Protein AF-A0AAW6RLG6-F1 (afdb_monomer)

Sequence (98 aa):
MRENRCLCQPVTCHPYASSSVGGQFVFEISYRGRAVQIWPSPQVFDDEFRQQVRAWQDAPDSPGRQAYLAWKARKVAQILGLPEEKLLRAVMLPSQQA

Solvent-accessible surface area (backbone atoms only — not comparable to full-atom values): 6146 Å² total; per-residue (Å²): 137,81,85,84,71,81,72,72,79,82,83,63,82,50,98,83,47,41,77,47,102,86,48,63,62,61,48,77,52,74,58,96,70,36,37,36,41,36,26,57,22,56,89,68,58,30,70,66,53,50,52,51,45,73,65,37,72,86,48,67,93,43,74,68,34,54,53,46,51,57,51,48,54,54,52,50,55,52,58,75,72,50,59,64,81,60,50,42,43,76,46,76,48,80,60,75,82,128

Radius of gyration: 17.36 Å; Cα contacts (8 Å, |Δi|>4): 96; chains: 1; bounding box: 43×39×44 Å

Nearest PDB structures (foldseek):
  1i3p-assembly1_A  TM=3.500E-01  e=2.011E+00  Autographa californica nucleopolyhedrovirus

Secondary structure (DSSP, 8-state):
-----S--------TTSPEETTEE--EEEEETTEEEEEEE-TTTS-HHHHHHHHHHTTPPSSHHHHHHHHHHHHHHHHHHHS-HHHHEEEEEEPP---

Foldseek 3Di:
DDDPPPDPPPPVDDPPFDQAPPGGDWDWDDDPQKIKIKHFDCVLCPPVVRVLCNVAVPDPDDPSNVVSVVVVVVSVVVQVPDDPVNTMDMDIDPRDDD

pLDDT: mean 79.48, std 18.04, range [35.47, 97.06]

Structure (mmCIF, N/CA/C/O backbone):
data_AF-A0AAW6RLG6-F1
#
_entry.id   AF-A0AAW6RLG6-F1
#
loop_
_atom_site.group_PDB
_atom_site.id
_atom_site.type_symbol
_atom_site.label_atom_id
_atom_site.label_alt_id
_atom_site.label_comp_id
_atom_site.label_asym_id
_atom_site.label_entity_id
_atom_site.label_seq_id
_atom_site.pdbx_PDB_ins_code
_atom_site.Cartn_x
_atom_site.Cartn_y
_atom_site.Cartn_z
_atom_site.occupancy
_atom_site.B_iso_or_equiv
_atom_site.auth_seq_id
_atom_site.auth_comp_id
_atom_site.auth_asym_id
_atom_site.auth_atom_id
_atom_site.pdbx_PDB_model_num
ATOM 1 N N . MET A 1 1 ? -30.124 25.653 -0.588 1.00 35.47 1 MET A N 1
ATOM 2 C CA . MET A 1 1 ? -28.691 25.334 -0.417 1.00 35.47 1 MET A CA 1
ATOM 3 C C . MET A 1 1 ? -28.592 23.925 0.150 1.00 35.47 1 MET A C 1
ATOM 5 O O . MET A 1 1 ? -28.959 23.734 1.298 1.00 35.47 1 MET A O 1
ATOM 9 N N . ARG A 1 2 ? -28.233 22.925 -0.667 1.00 35.94 2 ARG A N 1
ATOM 10 C CA . ARG A 1 2 ? -27.974 21.548 -0.208 1.00 35.94 2 ARG A CA 1
ATOM 11 C C . ARG A 1 2 ? -26.467 21.390 -0.030 1.00 35.94 2 ARG A C 1
ATOM 13 O O . ARG A 1 2 ? -25.701 21.840 -0.875 1.00 35.94 2 ARG A O 1
ATOM 20 N N . GLU A 1 3 ? -26.084 20.829 1.105 1.00 40.75 3 GLU A N 1
ATOM 21 C CA . GLU A 1 3 ? -24.722 20.758 1.618 1.00 40.75 3 GLU A CA 1
ATOM 22 C C . GLU A 1 3 ? -23.807 19.917 0.717 1.00 40.75 3 GLU A C 1
ATOM 24 O O . GLU A 1 3 ? -23.788 18.691 0.782 1.00 40.75 3 GLU A O 1
ATOM 29 N N . ASN A 1 4 ? -22.996 20.601 -0.091 1.00 36.81 4 ASN A N 1
ATOM 30 C CA . ASN A 1 4 ? -21.765 20.065 -0.667 1.00 36.81 4 ASN A CA 1
ATOM 31 C C . ASN A 1 4 ? -20.732 19.824 0.453 1.00 36.81 4 ASN A C 1
ATOM 33 O O . ASN A 1 4 ? -19.776 20.580 0.588 1.00 36.81 4 ASN A O 1
ATOM 37 N N . ARG A 1 5 ? -20.920 18.788 1.282 1.00 44.66 5 ARG A N 1
ATOM 38 C CA . ARG A 1 5 ? -19.861 18.263 2.174 1.00 44.66 5 ARG A CA 1
ATOM 39 C C . ARG A 1 5 ? -19.214 16.993 1.624 1.00 44.66 5 ARG A C 1
ATOM 41 O O . ARG A 1 5 ? -18.643 16.200 2.367 1.00 44.66 5 ARG A O 1
ATOM 48 N N . CYS A 1 6 ? -19.298 16.776 0.319 1.00 41.81 6 CYS A N 1
ATOM 49 C CA . CYS A 1 6 ? -18.456 15.785 -0.322 1.00 41.81 6 CYS A CA 1
ATOM 50 C C . CYS A 1 6 ? -17.068 16.408 -0.482 1.00 41.81 6 CYS A C 1
ATOM 52 O O . CYS A 1 6 ? -16.895 17.328 -1.274 1.00 41.81 6 CYS A O 1
ATOM 54 N N . LEU A 1 7 ? -16.108 15.864 0.270 1.00 41.81 7 LEU A N 1
ATOM 55 C CA . LEU A 1 7 ? -14.670 16.111 0.155 1.00 41.81 7 LEU A CA 1
ATOM 56 C C . LEU A 1 7 ? -14.191 17.431 0.788 1.00 41.81 7 LEU A C 1
ATOM 58 O O . LEU A 1 7 ? -13.577 18.268 0.130 1.00 41.81 7 LEU A O 1
ATOM 62 N N . CYS A 1 8 ? -14.369 17.581 2.107 1.00 41.09 8 CYS A N 1
ATOM 63 C CA . CYS A 1 8 ? -13.346 18.305 2.867 1.00 41.09 8 CYS A CA 1
ATOM 64 C C . CYS A 1 8 ? -12.007 17.624 2.550 1.00 41.09 8 CYS A C 1
ATOM 66 O O . CYS A 1 8 ? -11.906 16.406 2.708 1.00 41.09 8 CYS A O 1
ATOM 68 N N . GLN A 1 9 ? -11.017 18.375 2.060 1.00 42.81 9 GLN A N 1
ATOM 69 C CA . GLN A 1 9 ? -9.656 17.864 1.889 1.00 42.81 9 GLN A CA 1
ATOM 70 C C . GLN A 1 9 ? -9.251 17.159 3.192 1.00 42.81 9 GLN A C 1
ATOM 72 O O . GLN A 1 9 ? -9.250 17.816 4.238 1.00 42.81 9 GLN A O 1
ATOM 77 N N . PRO A 1 10 ? -8.962 15.845 3.184 1.00 46.06 10 PRO A N 1
ATOM 78 C CA . PRO A 1 10 ? -8.583 15.161 4.401 1.00 46.06 10 PRO A CA 1
ATOM 79 C C . PRO A 1 10 ? -7.158 15.593 4.725 1.00 46.06 10 PRO A C 1
ATOM 81 O O . PRO A 1 10 ? -6.189 14.983 4.286 1.00 46.06 10 PRO A O 1
ATOM 84 N N . VAL A 1 11 ? -7.011 16.655 5.515 1.00 50.84 11 VAL A N 1
ATOM 85 C CA . VAL A 1 11 ? -5.764 16.914 6.242 1.00 50.84 11 VAL A CA 1
ATOM 86 C C . VAL A 1 11 ? -5.777 16.049 7.506 1.00 50.84 11 VAL A C 1
ATOM 88 O O . VAL A 1 11 ? -5.570 16.517 8.619 1.00 50.84 11 VAL A O 1
ATOM 91 N N . THR A 1 12 ? -6.090 14.761 7.356 1.00 56.53 12 THR A N 1
ATOM 92 C CA . THR A 1 12 ? -5.975 13.774 8.429 1.00 56.53 12 THR A CA 1
ATOM 93 C C . THR A 1 12 ? -4.542 13.273 8.420 1.00 56.53 12 THR A C 1
ATOM 95 O O . THR A 1 12 ? -4.253 12.166 7.965 1.00 56.53 12 THR A O 1
ATOM 98 N N . CYS A 1 13 ? -3.627 14.132 8.869 1.00 58.12 13 CYS A N 1
ATOM 99 C CA . CYS A 1 13 ? -2.275 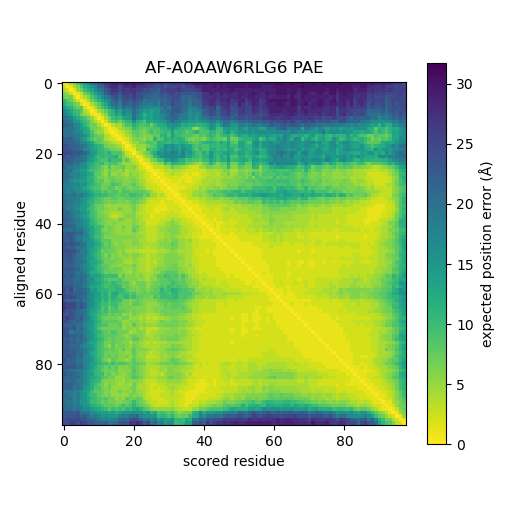13.700 9.173 1.00 58.12 13 CYS A CA 1
ATOM 100 C C . CYS A 1 13 ? -2.315 12.912 10.487 1.00 58.12 13 CYS A C 1
ATOM 102 O O . CYS A 1 13 ? -2.571 13.489 11.542 1.00 58.12 13 CYS A O 1
ATOM 104 N N . HIS A 1 14 ? -2.078 11.603 10.438 1.00 61.94 14 HIS A N 1
ATOM 105 C CA . HIS A 1 14 ? -1.973 10.768 11.632 1.00 61.94 14 HIS A CA 1
ATOM 106 C C . HIS A 1 14 ? -0.493 10.458 11.919 1.00 61.94 14 HIS A C 1
ATOM 108 O O . HIS A 1 14 ? 0.209 9.992 11.017 1.00 61.94 14 HIS A O 1
ATOM 114 N N . PRO A 1 15 ? 0.014 10.658 13.153 1.00 65.38 15 PRO A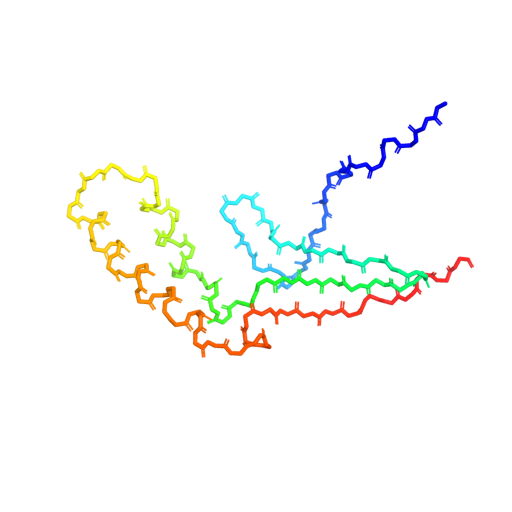 N 1
ATOM 115 C CA . PRO A 1 15 ? 1.445 10.540 13.464 1.00 65.38 15 PRO A CA 1
ATOM 116 C C . PRO A 1 15 ? 2.023 9.139 13.212 1.00 65.38 15 PRO A C 1
ATOM 118 O O . PRO A 1 15 ? 3.224 8.998 13.006 1.00 65.38 15 PRO A O 1
ATOM 121 N N . TYR A 1 16 ? 1.172 8.109 13.190 1.00 66.44 16 TYR A N 1
ATOM 122 C CA . TYR A 1 16 ? 1.571 6.718 12.951 1.00 66.44 16 TYR A CA 1
ATOM 123 C C . TYR A 1 16 ? 1.118 6.161 11.595 1.00 66.44 16 TYR A C 1
ATOM 125 O O . TYR A 1 16 ? 1.310 4.972 11.326 1.00 66.44 16 TYR A O 1
ATOM 133 N N . ALA A 1 17 ? 0.473 6.975 10.751 1.00 63.34 17 ALA A N 1
ATOM 134 C CA . ALA A 1 17 ? 0.149 6.546 9.398 1.00 63.34 17 ALA A CA 1
ATOM 135 C C . ALA A 1 17 ? 1.406 6.591 8.527 1.00 63.34 17 ALA A C 1
ATOM 137 O O . ALA A 1 17 ? 2.157 7.567 8.527 1.00 63.34 17 ALA A O 1
ATOM 138 N N . SER A 1 18 ? 1.636 5.516 7.775 1.00 62.97 18 SER A N 1
ATOM 139 C CA . SER A 1 18 ? 2.758 5.466 6.842 1.00 62.97 18 SER A CA 1
ATOM 140 C C . SER A 1 18 ? 2.601 6.544 5.775 1.00 62.97 18 SER A C 1
ATOM 142 O O . SER A 1 18 ? 1.519 6.713 5.207 1.00 62.97 18 SER A O 1
ATOM 144 N N . SER A 1 19 ? 3.693 7.241 5.469 1.00 64.31 19 SER A N 1
ATOM 145 C CA . SER A 1 19 ? 3.781 8.094 4.287 1.00 64.31 19 SER A CA 1
ATOM 146 C C . SER A 1 19 ? 3.470 7.256 3.042 1.00 64.31 19 SER A C 1
ATOM 148 O O . SER A 1 19 ? 3.930 6.132 2.916 1.00 64.31 19 SER A O 1
ATOM 150 N N . SER A 1 20 ? 2.691 7.780 2.114 1.00 60.22 20 SER A N 1
ATOM 151 C CA . SER A 1 20 ? 2.355 7.204 0.809 1.00 60.22 20 SER A CA 1
ATOM 152 C C . SER A 1 20 ? 2.962 8.072 -0.298 1.00 60.22 20 SER A C 1
ATOM 154 O O . SER A 1 20 ? 3.489 9.150 -0.023 1.00 60.22 20 SER A O 1
ATOM 156 N N . VAL A 1 21 ? 2.874 7.632 -1.559 1.00 55.38 21 VAL A N 1
ATOM 157 C CA . VAL A 1 21 ? 3.480 8.317 -2.724 1.00 55.38 21 VAL A CA 1
ATOM 158 C C . VAL A 1 21 ? 2.901 9.735 -2.971 1.00 55.38 21 VAL A C 1
ATOM 160 O O . VAL A 1 21 ? 3.443 10.473 -3.785 1.00 55.38 21 VAL A O 1
ATOM 163 N N . GLY A 1 22 ? 1.885 10.181 -2.216 1.00 60.31 22 GLY A N 1
ATOM 164 C CA . GLY A 1 22 ? 1.327 11.541 -2.296 1.00 60.31 22 GLY A CA 1
ATOM 165 C C . GLY A 1 22 ? 0.784 12.132 -0.985 1.00 60.31 22 GLY A C 1
ATOM 166 O O . GLY A 1 22 ? -0.069 13.008 -1.042 1.00 60.31 22 GLY A O 1
ATOM 167 N N . GLY A 1 23 ? 1.219 11.660 0.190 1.00 67.69 23 GLY A N 1
ATOM 168 C CA . GLY A 1 23 ? 0.681 12.112 1.487 1.00 67.69 23 GLY A CA 1
ATOM 169 C C . GLY A 1 23 ? 0.500 10.952 2.455 1.00 67.69 23 GLY A C 1
ATOM 170 O O . GLY A 1 23 ? 1.310 10.037 2.442 1.00 67.69 23 GLY A O 1
ATOM 171 N N . GLN A 1 24 ? -0.560 10.914 3.254 1.00 69.31 24 GLN A N 1
ATOM 172 C CA . GLN A 1 24 ? -0.921 9.726 4.039 1.00 69.31 24 GLN A CA 1
ATOM 173 C C . GLN A 1 24 ? -2.237 9.143 3.526 1.00 69.31 24 GLN A C 1
ATOM 175 O O . GLN A 1 24 ? -3.150 9.882 3.167 1.00 69.31 24 GLN A O 1
ATOM 180 N N . PHE A 1 25 ? -2.328 7.814 3.486 1.00 73.75 25 PHE A N 1
ATOM 181 C CA . PHE A 1 25 ? -3.574 7.131 3.157 1.00 73.75 25 PHE A CA 1
ATOM 182 C C . PHE A 1 25 ? -4.300 6.800 4.458 1.00 73.75 25 PHE A C 1
ATOM 184 O O . PHE A 1 25 ? -3.954 5.836 5.139 1.00 73.75 25 PHE A O 1
ATOM 191 N N . VAL A 1 26 ? -5.251 7.651 4.832 1.00 80.50 26 VAL A N 1
ATOM 192 C CA . VAL A 1 26 ? -6.040 7.523 6.060 1.00 80.50 26 VAL A CA 1
ATOM 193 C C . VAL A 1 26 ? -7.510 7.642 5.688 1.00 80.50 26 VAL A C 1
ATOM 195 O O . VAL A 1 26 ? -7.903 8.571 4.986 1.00 80.50 26 VAL A O 1
ATOM 198 N N . PHE A 1 27 ? -8.318 6.706 6.168 1.00 81.31 27 PHE A N 1
ATOM 199 C CA . PHE A 1 27 ? -9.769 6.804 6.142 1.00 81.31 27 PHE A CA 1
ATOM 200 C C . PHE A 1 27 ? -10.265 7.160 7.531 1.00 81.31 27 PHE A C 1
ATOM 202 O O . PHE A 1 27 ? -9.838 6.553 8.509 1.00 81.31 27 PHE A O 1
ATOM 209 N N . GLU A 1 28 ? -11.202 8.093 7.617 1.00 84.81 28 GLU A N 1
ATOM 210 C CA . GLU A 1 28 ? -11.943 8.358 8.843 1.00 84.81 28 GLU A CA 1
ATOM 211 C C . GLU A 1 28 ? -13.417 8.034 8.610 1.00 84.81 28 GLU A C 1
ATOM 213 O O . GLU A 1 28 ? -14.023 8.507 7.647 1.00 84.81 28 GLU A O 1
ATOM 218 N N . ILE A 1 29 ? -13.993 7.209 9.483 1.00 82.62 29 ILE A N 1
ATOM 219 C CA . ILE A 1 29 ? -15.412 6.858 9.454 1.00 82.62 29 ILE A CA 1
ATOM 220 C C . ILE A 1 29 ? -16.038 7.349 10.751 1.00 82.62 29 ILE A C 1
ATOM 222 O O . ILE A 1 29 ? -15.677 6.894 11.836 1.00 82.62 29 ILE A O 1
ATOM 226 N N . SER A 1 30 ? -17.007 8.251 10.622 1.00 83.75 30 SER A N 1
ATOM 227 C CA . SER A 1 30 ? -17.671 8.901 11.750 1.00 83.75 30 SER A CA 1
ATOM 228 C C . SER A 1 30 ? -19.161 8.563 11.781 1.00 83.75 30 SER A C 1
ATOM 230 O O . SER A 1 30 ? -19.864 8.701 10.782 1.00 83.75 30 SER A O 1
ATOM 232 N N . TYR A 1 31 ? -19.662 8.131 12.939 1.00 80.31 31 TYR A N 1
ATOM 233 C CA . TYR A 1 31 ? -21.068 7.800 13.169 1.00 80.31 31 TYR A CA 1
ATOM 234 C C . TYR A 1 31 ? -21.485 8.101 14.615 1.00 80.31 31 TYR A C 1
ATOM 236 O O . TYR A 1 31 ? -20.867 7.622 15.564 1.00 80.31 31 TYR A O 1
ATOM 244 N N . ARG A 1 32 ? -22.562 8.885 14.792 1.00 83.12 32 ARG A N 1
ATOM 245 C CA . ARG A 1 32 ? -23.151 9.246 16.103 1.00 83.12 32 ARG A CA 1
ATOM 246 C C . ARG A 1 32 ? -22.123 9.712 17.155 1.00 83.12 32 ARG A C 1
ATOM 248 O O . ARG A 1 32 ? -22.131 9.234 18.286 1.00 83.12 32 ARG A O 1
ATOM 255 N N . GLY A 1 33 ? -21.222 10.623 16.783 1.00 80.75 33 GLY A N 1
ATOM 256 C CA . GLY A 1 33 ? -20.209 11.173 17.702 1.00 80.75 33 GLY A CA 1
ATOM 257 C C . GLY A 1 33 ? -19.060 10.214 18.046 1.00 80.75 33 GLY A C 1
ATOM 258 O O . GLY A 1 33 ? -18.262 10.484 18.943 1.00 80.75 33 GLY A O 1
ATOM 259 N N . ARG A 1 34 ? -18.965 9.082 17.344 1.00 80.44 34 ARG A N 1
ATOM 260 C CA . ARG A 1 34 ? -17.811 8.182 17.375 1.00 80.44 34 ARG A CA 1
ATOM 261 C C . ARG A 1 34 ? -17.116 8.238 16.030 1.00 80.44 34 ARG A C 1
ATOM 263 O O . ARG A 1 34 ? -17.792 8.274 15.006 1.00 80.44 34 ARG A O 1
ATOM 270 N N . ALA A 1 35 ? -15.793 8.214 16.044 1.00 84.94 35 ALA A N 1
ATOM 271 C CA . ALA A 1 35 ? -14.992 8.176 14.834 1.00 84.94 35 ALA A CA 1
ATOM 272 C C . ALA A 1 35 ? -13.936 7.077 14.946 1.00 84.94 35 ALA A C 1
ATOM 274 O O . ALA A 1 35 ? -13.417 6.815 16.032 1.00 84.94 35 ALA A O 1
ATOM 275 N N . VAL A 1 36 ? -13.636 6.426 13.829 1.00 85.50 36 VAL A N 1
ATOM 276 C CA . VAL A 1 36 ? -12.521 5.488 13.689 1.00 85.50 36 VAL A CA 1
ATOM 277 C C . VAL A 1 36 ? -11.628 5.964 12.557 1.00 85.50 36 VAL A C 1
ATOM 279 O O . VAL A 1 36 ? -12.120 6.306 11.483 1.00 85.50 36 VAL A O 1
ATOM 282 N N . GLN A 1 37 ? -10.321 5.981 12.799 1.00 87.12 37 GLN A N 1
ATOM 283 C CA . GLN A 1 37 ? -9.315 6.195 11.767 1.00 87.12 37 GLN A CA 1
ATOM 284 C C . GLN A 1 37 ? -8.685 4.864 11.378 1.00 87.12 37 GLN A C 1
ATOM 286 O O . GLN A 1 37 ? -8.331 4.064 12.245 1.00 87.12 37 GLN A O 1
ATOM 291 N N . ILE A 1 38 ? -8.556 4.636 10.074 1.00 86.38 38 ILE A N 1
ATOM 292 C CA . ILE A 1 38 ? -8.053 3.402 9.477 1.00 86.38 38 ILE A CA 1
ATOM 293 C C . ILE A 1 38 ? -6.932 3.750 8.498 1.00 86.38 38 ILE A C 1
ATOM 295 O O . ILE A 1 38 ? -7.101 4.632 7.657 1.00 86.38 38 ILE A O 1
ATOM 299 N N . TRP A 1 39 ? -5.791 3.066 8.575 1.00 87.94 39 TRP A N 1
ATOM 300 C CA . TRP A 1 39 ? -4.664 3.292 7.662 1.00 87.94 39 TRP A CA 1
ATOM 301 C C . TRP A 1 39 ? -3.846 2.019 7.388 1.00 87.94 39 TRP A C 1
ATOM 303 O O . TRP A 1 39 ? -3.894 1.073 8.180 1.00 87.94 39 TRP A O 1
ATOM 313 N N . PRO A 1 40 ? -3.064 1.970 6.290 1.00 88.50 40 PRO A N 1
ATOM 314 C CA . PRO A 1 40 ? -2.226 0.823 5.958 1.00 88.50 40 PRO A CA 1
ATOM 315 C C . PRO A 1 40 ? -1.146 0.549 7.008 1.00 88.50 40 PRO A C 1
ATOM 317 O O . PRO A 1 40 ? -0.462 1.453 7.496 1.00 88.50 40 PRO A O 1
ATOM 320 N N . SER A 1 41 ? -0.950 -0.727 7.325 1.00 88.44 41 SER A N 1
ATOM 321 C CA . SER A 1 41 ? 0.052 -1.177 8.283 1.00 88.44 41 SER A CA 1
ATOM 322 C C . SER A 1 41 ? 1.481 -1.000 7.741 1.00 88.44 41 SER A C 1
ATOM 324 O O . SER A 1 41 ? 1.790 -1.509 6.658 1.00 88.44 41 SER A O 1
ATOM 326 N N . PRO A 1 42 ? 2.405 -0.382 8.507 1.00 85.19 42 PRO A N 1
ATOM 327 C CA . PRO A 1 42 ? 3.800 -0.208 8.088 1.00 85.19 42 PRO A CA 1
ATOM 328 C C . PRO A 1 42 ? 4.564 -1.533 7.954 1.00 85.19 42 PRO A C 1
ATOM 330 O O . PRO A 1 42 ? 5.644 -1.547 7.384 1.00 85.19 42 PRO A O 1
ATOM 333 N N . GLN A 1 43 ? 4.023 -2.642 8.473 1.00 87.75 43 GLN A N 1
ATOM 334 C CA . GLN A 1 43 ? 4.637 -3.971 8.354 1.00 87.75 43 GLN A CA 1
ATOM 335 C C . GLN A 1 43 ? 4.510 -4.562 6.945 1.00 87.75 43 GLN A C 1
ATOM 337 O O . GLN A 1 43 ? 5.264 -5.458 6.586 1.00 87.75 43 GLN A O 1
ATOM 342 N N . VAL A 1 44 ? 3.520 -4.107 6.175 1.00 88.75 44 VAL A N 1
ATOM 343 C CA . VAL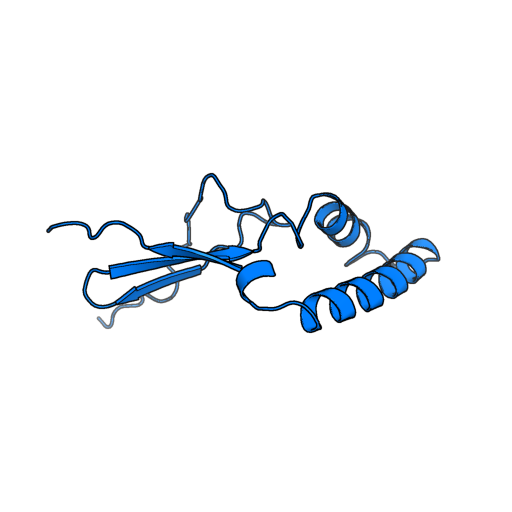 A 1 44 ? 3.236 -4.613 4.824 1.00 88.75 44 VAL A CA 1
ATOM 344 C C . VAL A 1 44 ? 3.562 -3.548 3.781 1.00 88.75 44 VAL A C 1
ATOM 346 O O . VAL A 1 44 ? 4.150 -3.862 2.743 1.00 88.75 44 VAL A O 1
ATOM 349 N N . PHE A 1 45 ? 3.211 -2.296 4.083 1.00 88.00 45 PHE A N 1
ATOM 350 C CA . PHE A 1 45 ? 3.396 -1.121 3.232 1.00 88.00 45 PHE A CA 1
ATOM 351 C C . PHE A 1 45 ? 4.596 -0.287 3.706 1.00 88.00 45 PHE A C 1
ATOM 353 O O . PHE A 1 45 ? 4.470 0.902 4.002 1.00 88.00 45 PHE A O 1
ATOM 360 N N . ASP A 1 46 ? 5.743 -0.948 3.828 1.00 88.12 46 ASP A N 1
ATOM 361 C CA . ASP A 1 46 ? 7.020 -0.427 4.327 1.00 88.12 46 ASP A CA 1
ATOM 362 C C . ASP A 1 46 ? 7.758 0.489 3.324 1.00 88.12 46 ASP A C 1
ATOM 364 O O . ASP A 1 46 ? 7.249 0.834 2.255 1.00 88.12 46 ASP A O 1
ATOM 368 N N . ASP A 1 47 ? 8.968 0.928 3.687 1.00 88.25 47 ASP A N 1
ATOM 369 C CA . ASP A 1 47 ? 9.814 1.755 2.820 1.00 88.25 47 ASP A CA 1
ATOM 370 C C . ASP A 1 47 ? 10.233 1.051 1.530 1.00 88.25 47 ASP A C 1
ATOM 372 O O . ASP A 1 47 ? 10.281 1.705 0.489 1.00 88.25 47 ASP A O 1
ATOM 376 N N . GLU A 1 48 ? 10.483 -0.261 1.561 1.00 91.25 48 GLU A N 1
ATOM 377 C CA . GLU A 1 48 ? 10.820 -1.024 0.355 1.00 91.25 48 GLU A CA 1
ATOM 378 C C . GLU A 1 48 ? 9.657 -0.967 -0.638 1.00 91.25 48 GLU A C 1
ATOM 380 O O . GLU A 1 48 ? 9.843 -0.595 -1.798 1.00 91.25 48 GLU A O 1
ATOM 385 N N . PHE A 1 49 ? 8.438 -1.255 -0.172 1.00 91.31 49 PHE A N 1
ATOM 386 C CA . PHE A 1 49 ? 7.233 -1.166 -0.985 1.00 91.31 49 PHE A CA 1
ATOM 387 C C . PHE A 1 49 ? 7.097 0.216 -1.628 1.00 91.31 49 PHE A C 1
ATOM 389 O O . PHE A 1 49 ? 6.863 0.331 -2.834 1.00 91.31 49 PHE A O 1
ATOM 396 N N . ARG A 1 50 ? 7.284 1.277 -0.836 1.00 87.44 50 ARG A N 1
ATOM 397 C CA . ARG A 1 50 ? 7.184 2.664 -1.308 1.00 87.44 50 ARG A CA 1
ATOM 398 C C . ARG A 1 50 ? 8.239 2.995 -2.348 1.00 87.44 50 ARG A C 1
ATOM 400 O O . ARG A 1 50 ? 7.909 3.606 -3.362 1.00 87.44 50 ARG A O 1
ATOM 407 N N . GLN A 1 51 ? 9.485 2.593 -2.117 1.00 90.25 51 GLN A N 1
ATOM 408 C CA . GLN A 1 51 ? 10.584 2.821 -3.049 1.00 90.25 51 GLN A CA 1
ATOM 409 C C . GLN A 1 51 ? 10.346 2.089 -4.370 1.00 90.25 51 GLN A C 1
ATOM 411 O O . GLN A 1 51 ? 10.472 2.701 -5.428 1.00 90.25 51 GLN A O 1
ATOM 416 N N . GLN A 1 52 ? 9.922 0.824 -4.317 1.00 92.94 52 GLN A N 1
ATOM 417 C CA . GLN A 1 52 ? 9.618 0.022 -5.503 1.00 92.94 52 GLN A CA 1
ATOM 418 C C . GLN A 1 52 ? 8.495 0.647 -6.334 1.00 92.94 52 GLN A C 1
ATOM 420 O O . GLN A 1 52 ? 8.643 0.842 -7.539 1.00 92.94 52 GLN A O 1
ATOM 425 N N . VAL A 1 53 ? 7.378 1.009 -5.694 1.00 90.88 53 VAL A N 1
ATOM 426 C CA . VAL A 1 53 ? 6.243 1.645 -6.3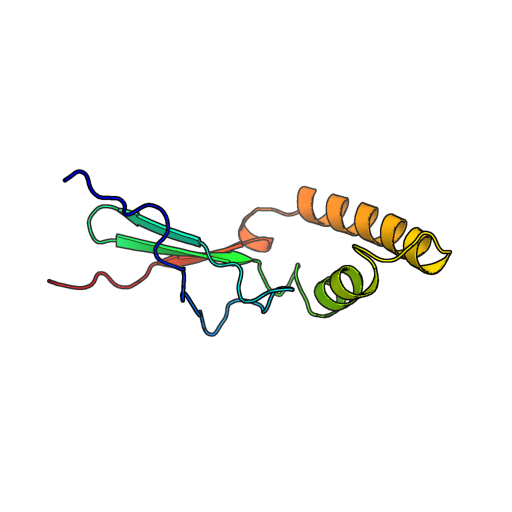78 1.00 90.88 53 VAL A CA 1
ATOM 427 C C . VAL A 1 53 ? 6.652 2.999 -6.952 1.00 90.88 53 VAL A C 1
ATOM 429 O O . VAL A 1 53 ? 6.431 3.237 -8.133 1.00 90.88 53 VAL A O 1
ATOM 432 N N . ARG A 1 54 ? 7.297 3.869 -6.167 1.00 89.25 54 ARG A N 1
ATOM 433 C CA . ARG A 1 54 ? 7.708 5.202 -6.633 1.00 89.25 54 ARG A CA 1
ATOM 434 C C . ARG A 1 54 ? 8.674 5.137 -7.815 1.00 89.25 54 ARG A C 1
ATOM 436 O O . ARG A 1 54 ? 8.569 5.956 -8.719 1.00 89.25 54 ARG A O 1
ATOM 443 N N . ALA A 1 55 ? 9.621 4.203 -7.789 1.00 91.44 55 ALA A N 1
ATOM 444 C CA . ALA A 1 55 ? 10.633 4.087 -8.830 1.00 91.44 55 ALA A CA 1
ATOM 445 C C . ALA A 1 55 ? 10.071 3.492 -10.124 1.00 91.44 55 ALA A C 1
ATOM 447 O O . ALA A 1 55 ? 10.443 3.931 -11.208 1.00 91.44 55 ALA A O 1
ATOM 448 N N . TRP A 1 56 ? 9.191 2.494 -10.018 1.00 94.25 56 TRP A N 1
ATOM 449 C CA . TRP A 1 56 ? 8.885 1.637 -11.158 1.00 94.25 56 TRP A CA 1
ATOM 450 C C . TRP A 1 56 ? 7.435 1.664 -11.610 1.00 94.25 56 TRP A C 1
ATOM 452 O O . TRP A 1 56 ? 7.199 1.225 -12.729 1.00 94.25 56 TRP A O 1
ATOM 462 N N . GLN A 1 57 ? 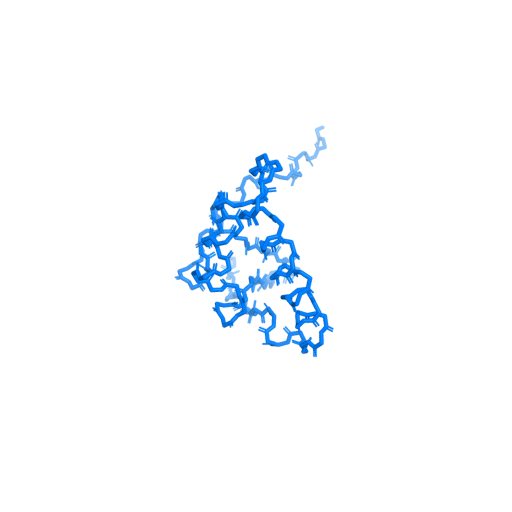6.465 2.135 -10.811 1.00 91.00 57 GLN A N 1
ATOM 463 C CA . GLN A 1 57 ? 5.027 2.038 -11.125 1.00 91.00 57 GLN A CA 1
ATOM 464 C C . GLN A 1 57 ? 4.669 2.669 -12.476 1.00 91.00 57 GLN A C 1
ATOM 466 O O . GLN A 1 57 ? 3.925 2.038 -13.230 1.00 91.00 57 GLN A O 1
ATOM 471 N N . ASP A 1 58 ? 5.262 3.821 -12.785 1.00 90.62 58 ASP A N 1
ATOM 472 C CA . ASP A 1 58 ? 5.036 4.584 -14.020 1.00 90.62 58 ASP A CA 1
ATOM 473 C C . ASP A 1 58 ? 6.292 4.642 -14.911 1.00 90.62 58 ASP A C 1
ATOM 475 O O . ASP A 1 58 ? 6.369 5.429 -15.853 1.00 90.62 58 ASP A O 1
ATOM 479 N N . ALA A 1 59 ? 7.297 3.811 -14.614 1.00 91.81 59 ALA A N 1
ATOM 480 C CA . ALA A 1 59 ? 8.508 3.729 -15.419 1.00 91.81 59 ALA A CA 1
ATOM 481 C C . ALA A 1 59 ? 8.217 3.094 -16.792 1.00 91.81 59 ALA A C 1
ATOM 483 O O . ALA A 1 59 ? 7.383 2.182 -16.882 1.00 91.81 59 ALA A O 1
ATOM 484 N N . PRO A 1 60 ? 8.928 3.522 -17.853 1.00 95.31 60 PRO A N 1
ATOM 485 C CA . PRO A 1 60 ? 8.813 2.910 -19.169 1.00 95.31 60 PRO A CA 1
ATOM 486 C C . PRO A 1 60 ? 9.267 1.448 -19.149 1.00 95.31 60 PRO A C 1
ATOM 488 O O . PRO A 1 60 ? 9.982 0.992 -18.245 1.00 95.31 60 PRO A O 1
ATOM 491 N N . ASP A 1 61 ? 8.859 0.716 -20.183 1.00 95.06 61 ASP A N 1
ATOM 492 C CA . ASP A 1 61 ? 9.189 -0.695 -20.306 1.00 95.06 61 ASP A CA 1
ATOM 493 C C . ASP A 1 61 ? 10.705 -0.900 -20.392 1.00 95.06 61 ASP A C 1
ATOM 495 O O . ASP A 1 61 ? 11.410 -0.293 -21.198 1.00 95.06 61 ASP A O 1
ATOM 499 N N . SER A 1 62 ? 11.217 -1.719 -19.482 1.00 95.94 62 SER A N 1
ATOM 500 C CA . SER A 1 62 ? 12.644 -1.937 -19.266 1.00 95.94 62 SER A CA 1
ATOM 501 C C . SER A 1 62 ? 12.855 -3.210 -18.444 1.00 95.94 62 SER A C 1
ATOM 503 O O . SER A 1 62 ? 11.936 -3.644 -17.742 1.00 95.94 62 SER A O 1
ATOM 505 N N . PRO A 1 63 ? 14.062 -3.802 -18.440 1.00 96.56 63 PRO A N 1
ATOM 506 C CA . PRO A 1 63 ? 14.356 -4.946 -17.576 1.00 96.56 63 PRO A CA 1
ATOM 507 C C . PRO A 1 63 ? 14.059 -4.679 -16.090 1.00 96.56 63 PRO A C 1
ATOM 509 O O . PRO A 1 63 ? 13.530 -5.547 -15.398 1.00 96.56 63 PRO A O 1
ATOM 512 N N . GLY A 1 64 ? 14.323 -3.457 -15.609 1.00 95.12 64 GLY A N 1
ATOM 513 C CA . GLY A 1 64 ? 13.991 -3.047 -14.240 1.00 95.12 64 GLY A CA 1
ATOM 514 C C . GLY A 1 64 ? 12.483 -3.002 -13.981 1.00 95.12 64 GLY A C 1
ATOM 515 O O . GLY A 1 64 ? 12.011 -3.523 -12.969 1.00 95.12 64 GLY A O 1
ATOM 516 N N . ARG A 1 65 ? 11.700 -2.487 -14.938 1.00 94.81 65 ARG A N 1
ATOM 517 C CA . ARG A 1 65 ? 10.232 -2.507 -14.879 1.00 94.81 65 ARG A CA 1
ATOM 518 C C . ARG A 1 65 ? 9.684 -3.936 -14.857 1.00 94.81 65 ARG A C 1
ATOM 520 O O . ARG A 1 65 ? 8.792 -4.226 -14.066 1.00 94.81 65 ARG A O 1
ATOM 527 N N . GLN A 1 66 ? 10.244 -4.841 -15.656 1.00 96.62 66 GLN A N 1
ATOM 528 C CA . GLN A 1 66 ? 9.841 -6.251 -15.674 1.00 96.62 66 GLN A CA 1
ATOM 529 C C . GLN A 1 66 ? 10.152 -6.954 -14.340 1.00 96.62 66 GLN A C 1
ATOM 531 O O . GLN A 1 66 ? 9.303 -7.668 -13.800 1.00 96.62 66 GLN A O 1
ATOM 536 N N . ALA A 1 67 ? 11.314 -6.680 -13.737 1.00 97.00 67 ALA A N 1
ATOM 537 C CA . ALA A 1 67 ? 11.649 -7.169 -12.397 1.00 97.00 67 ALA A CA 1
ATOM 538 C C . ALA A 1 67 ? 10.677 -6.640 -11.326 1.00 97.00 67 ALA A C 1
ATOM 540 O O . ALA A 1 67 ? 10.225 -7.400 -10.462 1.00 97.00 67 ALA A O 1
ATOM 541 N N . TYR A 1 68 ? 10.292 -5.364 -11.416 1.00 96.62 68 TYR A N 1
ATOM 542 C CA . TYR A 1 68 ? 9.264 -4.783 -10.558 1.00 96.62 68 TYR A CA 1
ATOM 543 C C . TYR A 1 68 ? 7.902 -5.469 -10.731 1.00 96.62 68 TYR A C 1
ATOM 545 O O . TYR A 1 68 ? 7.243 -5.741 -9.732 1.00 96.62 68 TYR A O 1
ATOM 553 N N . LEU A 1 69 ? 7.469 -5.793 -11.954 1.00 96.94 69 LEU A N 1
ATOM 554 C CA . LEU A 1 69 ? 6.191 -6.486 -12.178 1.00 96.94 69 LEU A CA 1
ATOM 555 C C . LEU A 1 69 ? 6.175 -7.878 -11.528 1.00 96.94 69 LEU A C 1
ATOM 557 O O . LEU A 1 69 ? 5.191 -8.238 -10.878 1.00 96.94 69 LEU A O 1
ATOM 561 N N . ALA A 1 70 ? 7.278 -8.625 -11.618 1.00 97.06 70 ALA A N 1
ATOM 562 C CA . 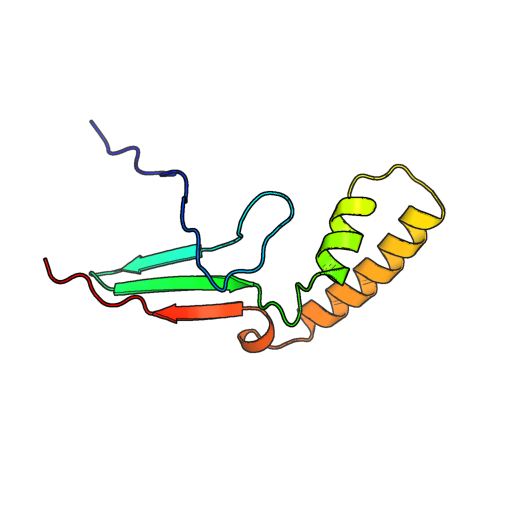ALA A 1 70 ? 7.423 -9.908 -10.932 1.00 97.06 70 ALA A CA 1
ATOM 563 C C . ALA A 1 70 ? 7.411 -9.750 -9.399 1.00 97.06 70 ALA A C 1
ATOM 565 O O . ALA A 1 70 ? 6.740 -10.504 -8.689 1.00 97.06 70 ALA A O 1
ATOM 566 N N . TRP A 1 71 ? 8.114 -8.743 -8.871 1.00 97.00 71 TRP A N 1
ATOM 567 C CA . TRP A 1 71 ? 8.054 -8.390 -7.450 1.00 97.00 71 TRP A CA 1
ATOM 568 C C . TRP A 1 71 ? 6.628 -8.010 -7.018 1.00 97.00 71 TRP A C 1
ATOM 570 O O . TRP A 1 71 ? 6.136 -8.532 -6.017 1.00 97.00 71 TRP A O 1
ATOM 580 N N . LYS A 1 72 ? 5.928 -7.192 -7.810 1.00 96.00 72 LYS A N 1
ATOM 581 C CA . LYS A 1 72 ? 4.564 -6.720 -7.549 1.00 96.00 72 LYS A CA 1
ATOM 582 C C . LYS A 1 72 ? 3.584 -7.883 -7.491 1.00 96.00 72 LYS A C 1
ATOM 584 O O . LYS A 1 72 ? 2.782 -7.932 -6.567 1.00 96.00 72 LYS A O 1
ATOM 589 N N . ALA A 1 73 ? 3.673 -8.838 -8.417 1.00 96.38 73 ALA A N 1
ATOM 590 C CA . ALA A 1 73 ? 2.827 -10.029 -8.410 1.00 96.38 73 ALA A CA 1
ATOM 591 C C . ALA A 1 73 ? 2.972 -10.828 -7.101 1.00 96.38 73 ALA A C 1
ATOM 593 O O . ALA A 1 73 ? 1.970 -11.176 -6.476 1.00 96.38 73 ALA A O 1
ATOM 594 N N . ARG A 1 74 ? 4.210 -11.038 -6.628 1.00 96.75 74 ARG A N 1
ATOM 595 C CA . ARG A 1 74 ? 4.469 -11.698 -5.334 1.00 96.75 74 ARG A CA 1
ATOM 596 C C . ARG A 1 74 ? 3.921 -10.894 -4.157 1.00 96.75 74 ARG A C 1
ATOM 598 O O . ARG A 1 74 ? 3.295 -11.467 -3.270 1.00 96.75 74 ARG A O 1
ATOM 605 N N . LYS A 1 75 ? 4.120 -9.573 -4.158 1.00 94.94 75 LYS A N 1
ATOM 606 C CA . LYS A 1 75 ? 3.628 -8.687 -3.094 1.00 94.94 75 LYS A CA 1
ATOM 607 C C . LYS A 1 75 ? 2.095 -8.655 -3.044 1.00 94.94 75 LYS A C 1
ATOM 609 O O . LYS A 1 75 ? 1.527 -8.696 -1.960 1.00 94.94 75 LYS A O 1
ATOM 614 N N . VAL A 1 76 ? 1.417 -8.651 -4.195 1.00 94.19 76 VAL A N 1
ATOM 615 C CA . VAL A 1 76 ? -0.052 -8.748 -4.280 1.00 94.19 76 VAL A CA 1
ATOM 616 C C . VAL A 1 76 ? -0.541 -10.084 -3.729 1.00 94.19 76 VAL A C 1
ATOM 618 O O . VAL A 1 76 ? -1.443 -10.091 -2.898 1.00 94.19 76 VAL A O 1
ATOM 621 N N . ALA A 1 77 ? 0.077 -11.200 -4.125 1.00 95.38 77 ALA A N 1
ATOM 622 C CA . ALA A 1 77 ? -0.275 -12.514 -3.590 1.00 95.38 77 ALA A CA 1
ATOM 623 C C . ALA A 1 77 ? -0.099 -12.577 -2.063 1.00 95.38 77 ALA A C 1
ATOM 625 O O . ALA A 1 77 ? -0.970 -13.088 -1.365 1.00 95.38 77 ALA A O 1
ATOM 626 N N . GLN A 1 78 ? 0.985 -11.996 -1.535 1.00 94.19 78 GLN A N 1
ATOM 627 C CA . GLN A 1 78 ? 1.196 -11.866 -0.093 1.00 94.19 78 GLN A CA 1
ATOM 628 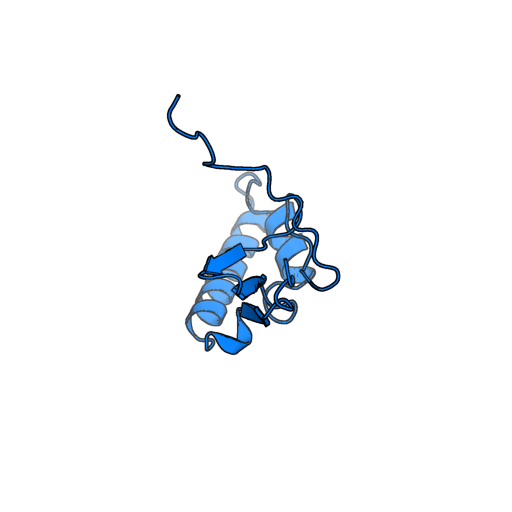C C . GLN A 1 78 ? 0.074 -11.059 0.570 1.00 94.19 78 GLN A C 1
ATOM 630 O O . GLN A 1 78 ? -0.484 -11.512 1.562 1.00 94.19 78 GLN A O 1
ATOM 635 N N . ILE A 1 79 ? -0.267 -9.883 0.033 1.00 93.25 79 ILE A N 1
ATOM 636 C CA . ILE A 1 79 ? -1.315 -9.011 0.586 1.00 93.25 79 ILE A CA 1
ATOM 637 C C . ILE A 1 79 ? -2.667 -9.728 0.618 1.00 93.25 79 ILE A C 1
ATOM 639 O O . ILE A 1 79 ? -3.336 -9.700 1.643 1.00 93.25 79 ILE A O 1
ATOM 643 N N . LEU A 1 80 ? -3.046 -10.404 -0.469 1.00 94.31 80 LEU A N 1
ATOM 644 C CA . LEU A 1 80 ? -4.310 -11.144 -0.551 1.00 94.31 80 LEU A CA 1
ATOM 645 C C . LEU A 1 80 ? -4.357 -12.365 0.380 1.00 94.31 80 LEU A C 1
ATOM 647 O O . LEU A 1 80 ? -5.443 -12.814 0.732 1.00 94.31 80 LEU A O 1
ATOM 651 N N . GLY A 1 81 ? -3.200 -12.906 0.768 1.00 95.25 81 GLY A N 1
ATOM 652 C CA . GLY A 1 81 ? -3.096 -14.018 1.712 1.00 95.25 81 GLY A CA 1
ATOM 653 C C . GLY A 1 81 ? -3.019 -13.603 3.185 1.00 95.25 81 GLY A C 1
ATOM 654 O O . GLY A 1 81 ? -3.022 -14.474 4.053 1.00 95.25 81 GLY A O 1
ATOM 655 N N . LEU A 1 82 ? -2.910 -12.306 3.488 1.00 95.06 82 LEU A N 1
ATOM 656 C CA . LEU A 1 82 ? -2.821 -11.806 4.860 1.00 95.06 82 LEU A CA 1
ATOM 657 C C . LEU A 1 82 ? -4.209 -11.483 5.428 1.00 95.06 82 LEU A C 1
ATOM 659 O O . LEU A 1 82 ? -5.070 -10.987 4.702 1.00 95.06 82 LEU A O 1
ATOM 663 N N . PRO A 1 83 ? -4.424 -11.700 6.736 1.00 94.25 83 PRO A N 1
ATOM 664 C CA . PRO A 1 83 ? -5.663 -11.298 7.382 1.00 94.25 83 PRO A CA 1
ATOM 665 C C . PRO A 1 83 ? -5.710 -9.770 7.574 1.00 94.25 83 PRO A C 1
ATOM 667 O O . PRO A 1 83 ? -4.672 -9.094 7.597 1.00 94.25 83 PRO A O 1
ATOM 670 N N . GLU A 1 84 ? -6.916 -9.211 7.704 1.00 88.25 84 GLU A N 1
ATOM 671 C CA . GLU A 1 84 ? -7.153 -7.759 7.684 1.00 88.25 84 GLU A CA 1
ATOM 672 C C . GLU A 1 84 ? -6.355 -7.010 8.761 1.00 88.25 84 GLU A C 1
ATOM 674 O O . GLU A 1 84 ? -5.761 -5.968 8.481 1.00 88.25 84 GLU A O 1
ATOM 679 N N . GLU A 1 85 ? -6.227 -7.579 9.961 1.00 89.88 85 GLU A N 1
ATOM 680 C CA . GLU A 1 85 ? -5.494 -6.995 11.088 1.00 89.88 85 GLU A CA 1
ATOM 681 C C . GLU A 1 85 ? -3.987 -6.820 10.834 1.00 89.88 85 GLU A C 1
ATOM 683 O O . GLU A 1 85 ? -3.299 -6.092 11.558 1.00 89.88 85 GLU A O 1
ATOM 688 N N . LYS A 1 86 ? -3.444 -7.490 9.809 1.00 90.81 86 LYS A N 1
ATOM 689 C CA . LYS A 1 86 ? -2.061 -7.299 9.352 1.00 90.81 86 LYS A CA 1
ATOM 690 C C . LYS A 1 86 ? -1.949 -6.200 8.304 1.00 90.81 86 LYS A C 1
ATOM 692 O O . LYS A 1 86 ? -0.896 -5.565 8.221 1.00 90.81 86 LYS A O 1
ATOM 697 N N . LEU A 1 87 ? -3.007 -5.976 7.527 1.00 90.31 87 LEU A N 1
ATOM 698 C CA . LEU A 1 87 ? -3.049 -5.017 6.425 1.00 90.31 87 LEU A CA 1
ATOM 699 C C . LEU A 1 87 ? -3.414 -3.614 6.902 1.00 90.31 87 LEU A C 1
ATOM 701 O O . LEU A 1 87 ? -2.821 -2.641 6.435 1.00 90.31 87 LEU A O 1
ATOM 705 N N . LEU A 1 88 ? -4.354 -3.510 7.839 1.00 90.00 88 LEU A N 1
ATOM 706 C CA . LEU A 1 88 ? -4.925 -2.249 8.290 1.00 90.00 88 LEU A CA 1
ATOM 707 C C . LEU A 1 88 ? -4.729 -2.063 9.793 1.00 90.00 88 LEU A C 1
ATOM 709 O O . LEU A 1 88 ? -4.818 -2.989 10.596 1.00 90.00 88 LEU A O 1
ATOM 713 N N . ARG A 1 89 ? -4.461 -0.821 10.179 1.00 89.38 89 ARG A N 1
ATOM 714 C CA . ARG A 1 89 ? -4.536 -0.350 11.558 1.00 89.38 89 ARG A CA 1
ATOM 715 C C . ARG A 1 89 ? -5.825 0.431 11.707 1.00 89.38 89 ARG A C 1
ATOM 717 O O . ARG A 1 89 ? -6.123 1.246 10.844 1.00 89.38 89 ARG A O 1
ATOM 724 N N . ALA A 1 90 ? -6.546 0.193 12.795 1.00 88.75 90 ALA A N 1
ATOM 725 C CA . ALA A 1 90 ? -7.750 0.929 13.146 1.00 88.75 90 ALA A CA 1
ATOM 726 C C . ALA A 1 90 ? -7.624 1.461 14.576 1.00 88.75 90 ALA A C 1
ATOM 728 O O . ALA A 1 90 ? -7.259 0.713 15.485 1.00 88.75 90 ALA A O 1
ATOM 729 N N . VAL A 1 91 ? -7.922 2.744 14.777 1.00 87.44 91 VAL A N 1
ATOM 730 C CA . VAL A 1 91 ? -7.951 3.381 16.097 1.00 87.44 91 VAL A CA 1
ATOM 731 C C . VAL A 1 91 ? -9.244 4.166 16.251 1.00 87.44 91 VAL A C 1
ATOM 733 O O . VAL A 1 91 ? -9.586 5.003 15.416 1.00 87.44 91 VAL A O 1
ATOM 736 N N . MET A 1 9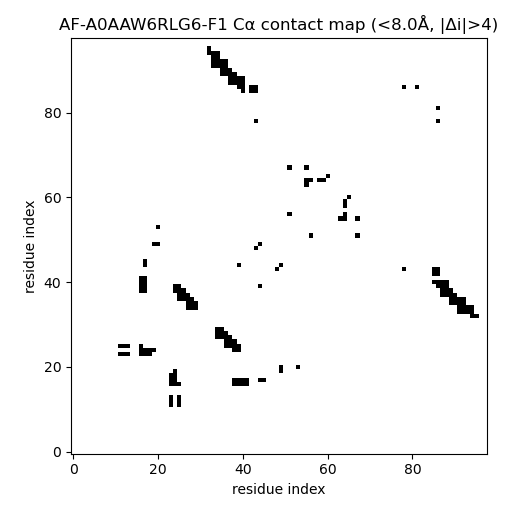2 ? -9.963 3.887 17.337 1.00 86.19 92 MET A N 1
ATOM 737 C CA . MET A 1 92 ? -11.119 4.679 17.746 1.00 86.19 92 MET A CA 1
ATOM 738 C C . MET A 1 92 ? -10.635 6.032 18.259 1.00 86.19 92 MET A C 1
ATOM 740 O O . MET A 1 92 ? -9.813 6.093 19.174 1.00 86.19 92 MET A O 1
ATOM 744 N N . LEU A 1 93 ? -11.160 7.111 17.689 1.00 81.12 93 LEU A N 1
ATOM 745 C CA . LEU A 1 93 ? -10.915 8.449 18.197 1.00 81.12 93 LEU A CA 1
ATOM 746 C C . LEU A 1 93 ? -11.767 8.694 19.449 1.00 81.12 93 LEU A C 1
ATOM 748 O O . LEU A 1 93 ? -12.912 8.228 19.517 1.00 81.12 93 LEU A O 1
ATOM 752 N N . PRO A 1 94 ? -11.241 9.436 20.437 1.00 76.06 94 PRO A N 1
ATOM 753 C CA . PRO A 1 94 ? -12.034 9.854 21.581 1.00 76.06 94 PRO A CA 1
ATOM 754 C C . PRO A 1 94 ? -13.237 10.676 21.104 1.00 76.06 94 PRO A C 1
ATOM 756 O O . PRO A 1 94 ? -13.108 11.550 20.245 1.00 76.06 94 PRO A O 1
ATOM 759 N N . SER A 1 95 ? -14.419 10.388 21.655 1.00 69.50 95 SER A N 1
ATOM 760 C CA . SER A 1 95 ? -15.621 11.177 21.383 1.00 69.50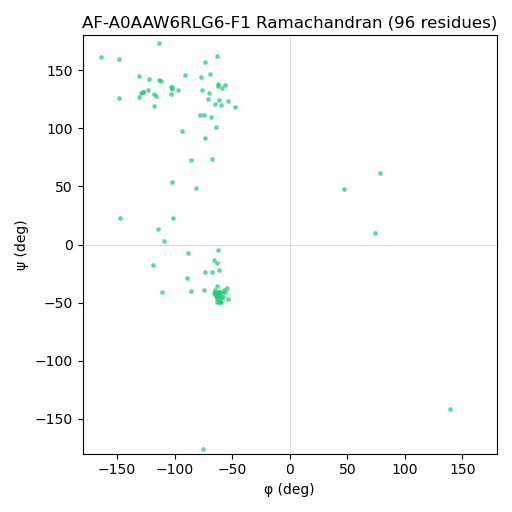 95 SER A CA 1
ATOM 761 C C . SER A 1 95 ? -15.378 12.615 21.821 1.00 69.50 95 SER A C 1
ATOM 763 O O . SER A 1 95 ? -15.116 12.862 22.998 1.00 69.50 95 SER A O 1
ATOM 765 N N . GLN A 1 96 ? -15.468 13.563 20.889 1.00 59.31 96 GLN A N 1
ATOM 766 C CA . GLN A 1 96 ? -15.496 14.971 21.261 1.00 59.31 96 GLN A CA 1
ATOM 767 C C . GLN A 1 96 ? -16.822 15.219 21.983 1.00 59.31 96 GLN A C 1
ATOM 769 O O . GLN A 1 96 ? -17.891 15.106 21.381 1.00 59.31 96 GLN A O 1
ATOM 774 N N . GLN A 1 97 ? -16.758 15.447 23.295 1.00 49.88 97 GLN A N 1
ATOM 775 C CA . GLN A 1 97 ? -17.902 15.944 24.050 1.00 49.88 97 GLN A CA 1
ATOM 776 C C . GLN A 1 97 ? -18.200 17.355 23.535 1.00 49.88 97 GLN A C 1
ATOM 778 O O . GLN A 1 97 ? -17.304 18.199 23.511 1.00 49.88 97 GLN A O 1
ATOM 783 N N . ALA A 1 98 ? -19.422 17.542 23.038 1.00 49.47 98 ALA A N 1
ATOM 784 C CA . ALA A 1 98 ? -19.959 18.834 22.626 1.00 49.47 98 ALA A CA 1
ATOM 785 C C . ALA A 1 98 ? -20.292 19.705 23.841 1.00 49.47 98 ALA A C 1
ATOM 787 O O . ALA A 1 98 ? -20.666 19.120 24.886 1.00 49.47 98 ALA A O 1
#

Mean predicted aligned error: 9.28 Å

Organism: NCBI:txid3040346